Protein AF-A0A7C0WUK8-F1 (afdb_monomer)

Mean predicted aligned error: 5.9 Å

Radius of gyration: 14.59 Å; Cα contacts (8 Å, |Δi|>4): 20; chains: 1; bounding box: 38×24×34 Å

InterPro domains:
  IPR004919 GmrSD restriction endonucleases, N-terminal domain [PF03235] (12-62)

Secondary structure (DSSP, 8-state):
-PPPPPP---HHHHHHHHHTTSS---TTPPP----HHHHHHHHHHHHTT---PPPP----SS-----

Foldseek 3Di:
DDDDDADDDDPVRVVVCVQVQVDDDDPPDDDDPDDPVNVVVVVVCVVVVHDDDGDDDDDDPDRRDHD

Sequence (67 aa):
MNLPEPLSVTFSSLMSDIEKGNIKIPQFQRDFVWSKEKSAKLLDSIIKGYPIGTFILWKTKDELRAL

pLDDT: mean 86.56, std 10.23, range [53.19, 98.12]

Organism: NCBI:txid39841

Solvent-accessible surface area (backbone atoms only — not comparable to full-atom values): 4726 Å² total; per-residue (Å²): 134,86,74,84,76,88,77,93,71,53,72,68,57,54,48,51,32,41,75,70,29,78,42,77,84,60,91,85,57,75,78,91,80,76,49,72,70,57,53,50,52,52,51,51,35,57,76,70,67,48,91,73,87,82,86,87,82,83,89,71,93,67,84,59,77,65,132

Structure (mmCIF, N/CA/C/O backbone):
data_AF-A0A7C0WUK8-F1
#
_entry.id   AF-A0A7C0WUK8-F1
#
loop_
_atom_site.group_PDB
_atom_site.id
_atom_site.type_symbol
_atom_site.label_atom_id
_atom_site.label_alt_id
_atom_site.label_comp_id
_atom_site.label_asym_id
_atom_site.label_entity_id
_atom_site.label_seq_id
_atom_site.pdbx_PDB_ins_code
_atom_site.Cartn_x
_atom_site.Cartn_y
_atom_site.Cartn_z
_atom_site.occupancy
_atom_site.B_iso_or_equiv
_atom_site.auth_seq_id
_atom_site.auth_comp_id
_atom_site.auth_asym_id
_atom_site.auth_atom_id
_atom_site.pdbx_PDB_model_num
ATOM 1 N N . MET A 1 1 ? 24.397 -10.738 5.307 1.00 53.19 1 MET A N 1
ATOM 2 C CA . MET A 1 1 ? 23.394 -10.442 4.263 1.00 53.19 1 MET A CA 1
ATOM 3 C C . MET A 1 1 ? 22.790 -9.099 4.633 1.00 53.19 1 MET A C 1
ATOM 5 O O . MET A 1 1 ? 22.205 -9.016 5.703 1.00 53.19 1 MET A O 1
ATOM 9 N N . ASN A 1 2 ? 23.040 -8.040 3.860 1.00 74.44 2 ASN A N 1
ATOM 10 C CA . ASN A 1 2 ? 22.516 -6.709 4.186 1.00 74.44 2 ASN A CA 1
ATOM 11 C C . ASN A 1 2 ? 21.046 -6.662 3.769 1.00 74.44 2 ASN A C 1
ATOM 13 O O . ASN A 1 2 ? 20.739 -6.858 2.593 1.00 74.44 2 ASN A O 1
ATOM 17 N N . LEU A 1 3 ? 20.150 -6.475 4.737 1.00 69.00 3 LEU A N 1
ATOM 18 C CA . LEU A 1 3 ? 18.740 -6.239 4.454 1.00 69.00 3 LEU A CA 1
ATOM 19 C C . LEU A 1 3 ? 18.589 -4.818 3.892 1.00 69.00 3 LEU A C 1
ATOM 21 O O . LEU A 1 3 ? 19.287 -3.917 4.359 1.00 69.00 3 LEU A O 1
ATOM 25 N N . PRO A 1 4 ? 17.723 -4.600 2.890 1.00 73.44 4 PRO A N 1
ATOM 26 C CA . PRO A 1 4 ? 17.448 -3.257 2.406 1.00 73.44 4 PRO A CA 1
ATOM 27 C C . PRO A 1 4 ? 16.794 -2.429 3.518 1.00 73.44 4 PRO A C 1
ATOM 29 O O . PRO A 1 4 ? 15.896 -2.913 4.209 1.00 73.44 4 PRO A O 1
ATOM 32 N N . GLU A 1 5 ? 17.246 -1.188 3.689 1.00 77.94 5 GLU A N 1
ATOM 33 C CA . GLU A 1 5 ? 16.610 -0.268 4.629 1.00 77.94 5 GLU A CA 1
ATOM 34 C C . GLU A 1 5 ? 15.210 0.137 4.135 1.00 77.94 5 GLU A C 1
ATOM 36 O O . GLU A 1 5 ? 14.991 0.245 2.921 1.00 77.94 5 GLU A O 1
ATOM 41 N N . PRO A 1 6 ? 14.246 0.367 5.046 1.00 72.38 6 PRO A N 1
ATOM 42 C CA . PRO A 1 6 ? 12.921 0.842 4.673 1.00 72.38 6 PRO A CA 1
ATOM 43 C C . PRO A 1 6 ? 13.010 2.205 3.980 1.00 72.38 6 PRO A C 1
ATOM 45 O O . PRO A 1 6 ? 13.479 3.184 4.556 1.00 72.38 6 PRO A O 1
ATOM 48 N N . LEU A 1 7 ? 12.525 2.278 2.742 1.00 76.69 7 LEU A N 1
ATOM 49 C CA . LEU A 1 7 ? 12.433 3.537 2.012 1.00 76.69 7 LEU A CA 1
ATOM 50 C C . LEU A 1 7 ? 11.199 4.314 2.483 1.00 76.69 7 LEU A C 1
ATOM 52 O O . LEU A 1 7 ? 10.080 3.802 2.427 1.00 76.69 7 LEU A O 1
ATOM 56 N N . SER A 1 8 ? 11.393 5.564 2.906 1.00 80.94 8 SER A N 1
ATOM 57 C CA . SER A 1 8 ? 10.285 6.496 3.129 1.00 80.94 8 SER A CA 1
ATOM 58 C C . SER A 1 8 ? 9.882 7.111 1.791 1.00 80.94 8 SER A C 1
ATOM 60 O O . SER A 1 8 ? 10.547 8.012 1.281 1.00 80.94 8 SER A O 1
ATOM 62 N N . VAL A 1 9 ? 8.821 6.575 1.189 1.00 84.75 9 VAL A N 1
ATOM 63 C CA . VAL A 1 9 ? 8.276 7.043 -0.092 1.00 84.75 9 VAL A CA 1
ATOM 64 C C . VAL A 1 9 ? 6.926 7.699 0.166 1.00 84.75 9 VAL A C 1
ATOM 66 O O . VAL A 1 9 ? 6.078 7.143 0.866 1.00 84.75 9 VAL A O 1
ATOM 69 N N . THR A 1 10 ? 6.706 8.887 -0.398 1.00 89.06 10 THR A N 1
ATOM 70 C CA . THR A 1 10 ? 5.400 9.546 -0.311 1.00 89.06 10 THR A CA 1
ATOM 71 C C . THR A 1 10 ? 4.387 8.839 -1.204 1.00 89.06 10 THR A C 1
ATOM 73 O O . THR A 1 10 ? 4.723 8.312 -2.265 1.00 89.06 10 THR A O 1
ATOM 76 N N . PHE A 1 11 ? 3.113 8.887 -0.815 1.00 87.50 11 PHE A N 1
ATOM 77 C CA . PHE A 1 11 ? 2.031 8.336 -1.632 1.00 87.50 11 PHE A CA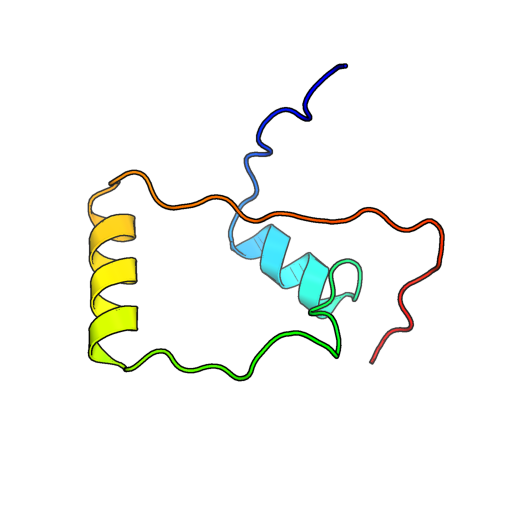 1
ATOM 78 C C . PHE A 1 11 ? 2.022 8.910 -3.061 1.00 87.50 11 PHE A C 1
ATOM 80 O O . PHE A 1 11 ? 1.852 8.168 -4.024 1.00 87.50 11 PHE A O 1
ATOM 87 N N . SER A 1 12 ? 2.265 10.217 -3.210 1.00 92.38 12 SER A N 1
ATOM 88 C CA . SER A 1 12 ? 2.310 10.881 -4.518 1.00 92.38 12 SER A CA 1
ATOM 89 C C . SER A 1 12 ? 3.463 10.395 -5.396 1.00 92.38 12 SER A C 1
ATOM 91 O O . SER A 1 12 ? 3.262 10.173 -6.588 1.00 92.38 12 SER A O 1
ATOM 93 N N . SER A 1 13 ? 4.653 10.189 -4.822 1.00 91.94 13 SER A N 1
ATOM 94 C CA . SER A 1 13 ? 5.794 9.643 -5.563 1.00 91.94 13 SER A CA 1
ATOM 95 C C . SER A 1 13 ? 5.511 8.217 -6.016 1.00 91.94 13 SER A C 1
ATOM 97 O O . SER A 1 13 ? 5.712 7.902 -7.185 1.00 91.94 13 SER A O 1
ATOM 99 N N . LEU A 1 14 ? 4.978 7.384 -5.115 1.00 89.88 14 LEU A N 1
ATOM 100 C CA . LEU A 1 14 ? 4.615 6.005 -5.426 1.00 89.88 14 LEU A CA 1
ATOM 101 C C . LEU A 1 14 ? 3.598 5.941 -6.570 1.00 89.88 14 LEU A C 1
ATOM 103 O O . LEU A 1 14 ? 3.771 5.150 -7.495 1.00 89.88 14 LEU A O 1
ATOM 107 N N . MET A 1 15 ? 2.564 6.787 -6.539 1.00 91.38 15 MET A N 1
ATOM 108 C CA . MET A 1 15 ? 1.590 6.823 -7.628 1.00 91.38 15 MET A CA 1
ATOM 109 C C . MET A 1 15 ? 2.194 7.300 -8.942 1.00 91.38 15 MET A C 1
ATOM 111 O O . MET A 1 15 ? 1.925 6.686 -9.970 1.00 91.38 15 MET A O 1
ATOM 115 N N . SER A 1 16 ? 3.060 8.317 -8.918 1.00 92.88 16 SER A N 1
ATOM 116 C CA . SER A 1 16 ? 3.744 8.771 -10.133 1.00 92.88 16 SER A CA 1
ATOM 117 C C . SER A 1 16 ? 4.595 7.663 -10.755 1.00 92.88 16 SER A C 1
ATOM 119 O O . SER A 1 16 ? 4.615 7.517 -11.974 1.00 92.88 16 SER A O 1
ATOM 121 N N . ASP A 1 17 ? 5.276 6.860 -9.938 1.00 90.50 17 ASP A N 1
ATOM 122 C CA . ASP A 1 17 ? 6.078 5.736 -10.421 1.00 90.50 17 ASP A CA 1
ATOM 123 C C . ASP A 1 17 ? 5.221 4.613 -11.014 1.00 90.50 17 ASP A C 1
ATOM 125 O O . ASP A 1 17 ? 5.626 3.988 -11.994 1.00 90.50 17 ASP A O 1
ATOM 129 N N . ILE A 1 18 ? 4.027 4.379 -10.467 1.00 89.25 18 ILE A N 1
ATOM 130 C CA . ILE A 1 18 ? 3.058 3.440 -11.044 1.00 89.25 18 ILE A CA 1
ATOM 131 C C . ILE A 1 18 ? 2.543 3.959 -12.393 1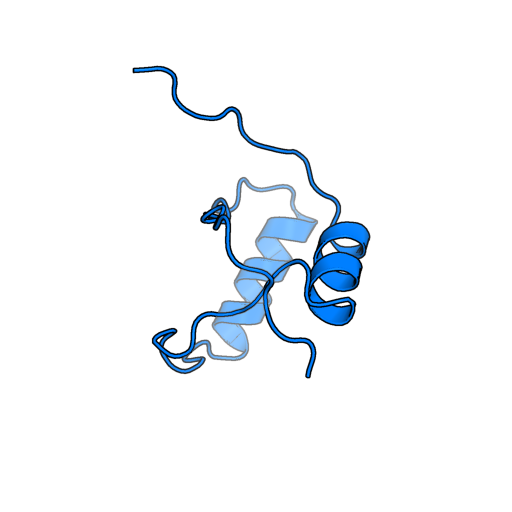.00 89.25 18 ILE A C 1
ATOM 133 O O . ILE A 1 18 ? 2.541 3.217 -13.373 1.00 89.25 18 ILE A O 1
ATOM 137 N N . GLU A 1 19 ? 2.154 5.232 -12.469 1.00 89.00 19 GLU A N 1
ATOM 138 C CA . GLU A 1 19 ? 1.646 5.867 -13.695 1.00 89.00 19 GLU A CA 1
ATOM 139 C C . GLU A 1 19 ? 2.696 5.911 -14.810 1.00 89.00 19 GLU A C 1
ATOM 141 O O . GLU A 1 19 ? 2.379 5.664 -15.971 1.00 89.00 19 GLU A O 1
ATOM 146 N N . LYS A 1 20 ? 3.962 6.168 -14.463 1.00 89.56 20 LYS A N 1
ATOM 147 C CA . LYS A 1 20 ? 5.095 6.140 -15.404 1.00 89.56 20 LYS A CA 1
ATOM 148 C C . LYS A 1 20 ? 5.512 4.724 -15.808 1.00 89.56 20 LYS A C 1
ATOM 150 O O . LYS A 1 20 ? 6.321 4.572 -16.718 1.00 89.56 20 LYS A O 1
ATOM 155 N N . GLY A 1 21 ? 5.005 3.693 -15.131 1.00 86.44 21 GLY A N 1
ATOM 156 C CA . GLY A 1 21 ? 5.386 2.299 -15.358 1.00 86.44 21 GLY A CA 1
ATOM 157 C C . GLY A 1 21 ? 6.716 1.882 -14.719 1.00 86.44 21 GLY A C 1
ATOM 158 O O . GLY A 1 21 ? 7.151 0.753 -14.942 1.00 86.44 21 GLY A O 1
ATOM 159 N N . ASN A 1 22 ? 7.330 2.736 -13.893 1.00 88.19 22 ASN A N 1
ATOM 160 C CA . ASN A 1 22 ? 8.526 2.412 -13.101 1.00 88.19 22 ASN A CA 1
ATOM 161 C C . ASN A 1 22 ? 8.236 1.328 -12.054 1.00 88.19 22 ASN A C 1
ATOM 163 O O . ASN A 1 22 ? 9.112 0.539 -11.700 1.00 88.19 22 ASN A O 1
ATOM 167 N N . ILE A 1 23 ? 7.003 1.302 -11.543 1.00 89.12 23 ILE A N 1
ATOM 168 C CA . ILE A 1 23 ? 6.493 0.278 -10.634 1.00 89.12 23 ILE A CA 1
ATOM 169 C C . ILE A 1 23 ? 5.283 -0.375 -11.288 1.00 89.12 23 ILE A C 1
ATOM 171 O O . ILE A 1 23 ? 4.398 0.297 -11.812 1.00 89.12 23 ILE A O 1
ATOM 175 N N . LYS A 1 24 ? 5.219 -1.706 -11.226 1.00 88.94 24 LYS A N 1
ATOM 176 C CA . LYS A 1 24 ? 4.084 -2.470 -11.738 1.00 88.94 24 LYS A CA 1
ATOM 177 C C . LYS A 1 24 ? 3.57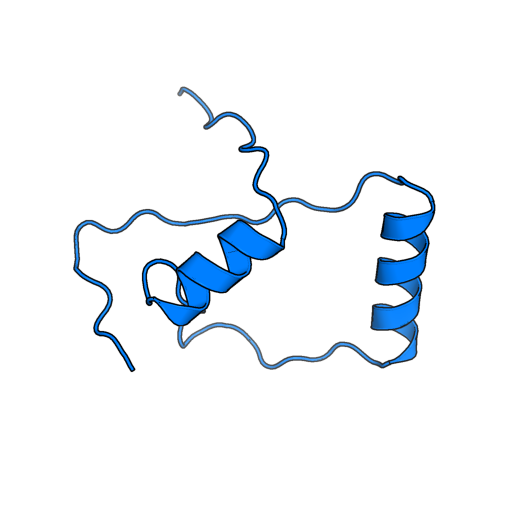3 -3.478 -10.734 1.00 88.94 24 LYS A C 1
ATOM 179 O O . LYS A 1 24 ? 4.344 -4.107 -10.013 1.00 88.94 24 LYS A O 1
ATOM 184 N N . ILE A 1 25 ? 2.258 -3.667 -10.760 1.00 89.12 25 ILE A N 1
ATOM 185 C CA . ILE A 1 25 ? 1.611 -4.791 -10.096 1.00 89.12 25 ILE A CA 1
ATOM 186 C C . ILE A 1 25 ? 1.876 -6.044 -10.948 1.00 89.12 25 ILE A C 1
ATOM 188 O O . ILE A 1 25 ? 1.577 -6.032 -12.146 1.00 89.12 25 ILE A O 1
ATOM 192 N N . PRO A 1 26 ? 2.453 -7.116 -10.378 1.00 88.12 26 PRO A N 1
ATOM 193 C CA . PRO A 1 26 ? 2.699 -8.346 -11.119 1.00 88.12 26 PRO A CA 1
ATOM 194 C C . PRO A 1 26 ? 1.402 -8.993 -11.612 1.00 88.12 26 PRO A C 1
ATOM 196 O O . PRO A 1 26 ? 0.388 -8.960 -10.922 1.00 88.12 26 PRO A O 1
ATOM 199 N N . GLN A 1 27 ? 1.450 -9.670 -12.763 1.00 87.50 27 GLN A N 1
ATOM 200 C CA . GLN A 1 27 ? 0.278 -10.369 -13.316 1.00 87.50 27 GLN A CA 1
ATOM 201 C C . GLN A 1 27 ? -0.240 -11.504 -12.421 1.00 87.50 27 GLN A C 1
ATOM 203 O O . GLN A 1 27 ? -1.410 -11.855 -12.491 1.00 87.50 27 GLN A O 1
ATOM 208 N N . PHE A 1 28 ? 0.619 -12.068 -11.570 1.00 89.75 28 PHE A N 1
ATOM 209 C CA . PHE A 1 28 ? 0.245 -13.095 -10.595 1.00 89.75 28 PHE A CA 1
ATOM 210 C C . PHE A 1 28 ? -0.293 -12.513 -9.275 1.00 89.75 28 PHE A C 1
ATOM 212 O O . PHE A 1 28 ? -0.540 -13.264 -8.329 1.00 89.75 28 PHE A O 1
ATOM 219 N N . GLN A 1 29 ? -0.439 -11.187 -9.162 1.00 92.31 29 GLN A N 1
ATOM 220 C CA . GLN A 1 29 ? -1.053 -10.571 -7.992 1.00 92.31 29 GLN A CA 1
ATOM 221 C C . GLN A 1 29 ? -2.503 -11.045 -7.887 1.00 92.31 29 GLN A C 1
ATOM 223 O O . GLN A 1 29 ? -3.283 -10.907 -8.823 1.00 92.31 29 GLN A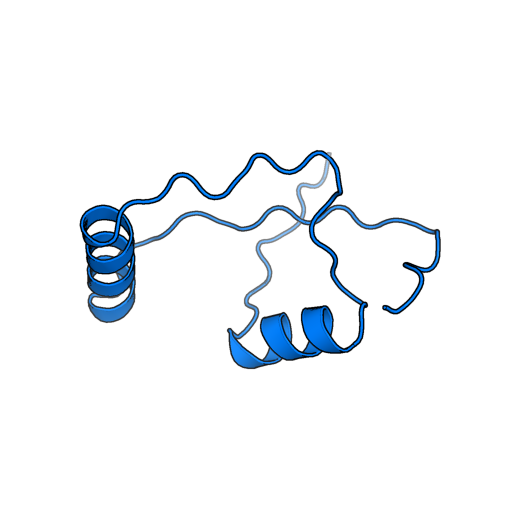 O 1
ATOM 228 N N . ARG A 1 30 ? -2.864 -11.585 -6.720 1.00 94.25 30 ARG A N 1
ATOM 229 C CA . ARG A 1 30 ? -4.243 -11.996 -6.445 1.00 94.25 30 ARG A CA 1
ATOM 230 C C . ARG A 1 30 ? -5.211 -10.832 -6.636 1.00 94.25 30 ARG A C 1
ATOM 232 O O . ARG A 1 30 ? -4.871 -9.687 -6.318 1.00 94.25 30 ARG A O 1
ATOM 239 N N . ASP A 1 31 ? -6.435 -11.169 -7.020 1.00 95.12 31 ASP A N 1
ATOM 240 C CA . ASP A 1 31 ? -7.517 -10.202 -7.116 1.00 95.12 31 ASP A CA 1
ATOM 241 C C . ASP A 1 31 ? -7.704 -9.419 -5.813 1.00 95.12 31 ASP A C 1
ATOM 243 O O . ASP A 1 31 ? -7.411 -9.875 -4.696 1.00 95.12 31 ASP A O 1
ATOM 247 N N . PHE A 1 32 ? -8.209 -8.200 -5.958 1.00 93.88 32 PHE A N 1
ATOM 248 C CA . PHE A 1 32 ? -8.513 -7.347 -4.826 1.00 93.88 32 PHE A CA 1
ATOM 249 C C . PHE A 1 32 ? -9.715 -7.902 -4.048 1.00 93.88 32 PHE A C 1
ATOM 251 O O . PHE A 1 32 ? -10.853 -7.834 -4.499 1.00 93.88 32 PHE A O 1
ATOM 258 N N . VAL 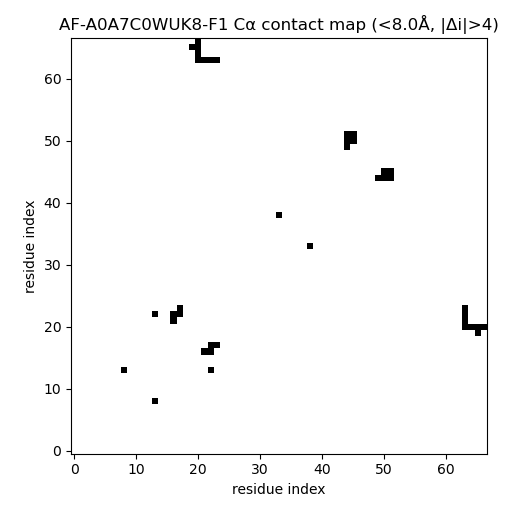A 1 33 ? -9.462 -8.431 -2.848 1.00 95.81 33 VAL A N 1
ATOM 259 C CA . VAL A 1 33 ? -10.495 -9.050 -1.986 1.00 95.81 33 VAL A CA 1
ATOM 260 C C . VAL A 1 33 ? -10.883 -8.206 -0.765 1.00 95.81 33 VAL A C 1
ATOM 262 O O . VAL A 1 33 ? -11.495 -8.705 0.182 1.00 95.81 33 VAL A O 1
ATOM 265 N N . TRP A 1 34 ? -10.452 -6.947 -0.703 1.00 96.38 34 TRP A N 1
ATOM 266 C CA . TRP A 1 34 ? -10.732 -6.094 0.451 1.00 96.38 34 TRP A CA 1
ATOM 267 C C . TRP A 1 34 ? -12.146 -5.521 0.367 1.00 96.38 34 TRP A C 1
ATOM 269 O O . TRP A 1 34 ? -12.521 -4.891 -0.619 1.00 96.38 34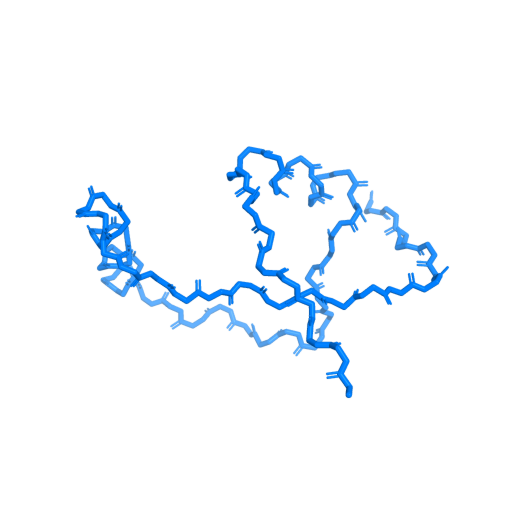 TRP A O 1
ATOM 279 N N . SER A 1 35 ? -12.927 -5.719 1.433 1.00 97.75 35 SER A N 1
ATOM 280 C CA . SER A 1 35 ? -14.231 -5.073 1.576 1.00 97.75 35 SER A CA 1
ATOM 281 C C . SER A 1 35 ? -14.067 -3.594 1.933 1.00 97.75 35 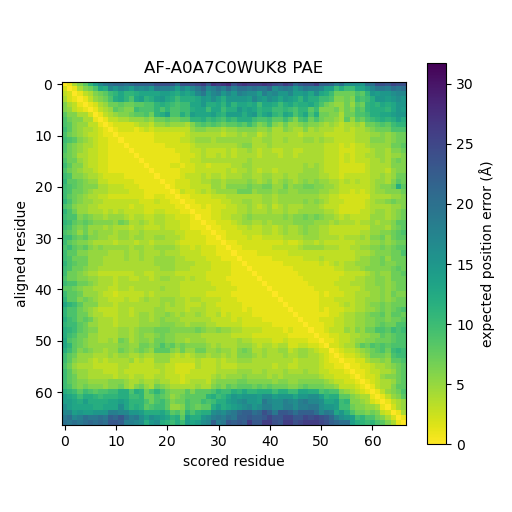SER A C 1
ATOM 283 O O . SER A 1 35 ? -13.021 -3.180 2.447 1.00 97.75 35 SER A O 1
ATOM 285 N N . LYS A 1 36 ? -15.115 -2.792 1.714 1.00 97.56 36 LYS A N 1
ATOM 286 C CA . LYS A 1 36 ? -15.107 -1.356 2.039 1.00 97.56 36 LYS A CA 1
ATOM 287 C C . LYS A 1 36 ? -14.784 -1.106 3.514 1.00 97.56 36 LYS A C 1
ATOM 289 O O . LYS A 1 36 ? -14.027 -0.195 3.829 1.00 97.56 36 LYS A O 1
ATOM 294 N N . GLU A 1 37 ? -15.287 -1.953 4.406 1.00 98.12 37 GLU A N 1
ATOM 295 C CA . GLU A 1 37 ? -15.071 -1.856 5.852 1.00 98.12 37 GLU A CA 1
ATOM 296 C C . GLU A 1 37 ? -13.603 -2.099 6.211 1.00 98.12 37 GLU A C 1
ATOM 298 O O . GLU A 1 37 ? -13.047 -1.399 7.057 1.00 98.12 37 GLU A O 1
ATOM 303 N N . LYS A 1 38 ? -12.946 -3.071 5.560 1.00 96.69 38 LYS A N 1
ATOM 304 C CA . LYS A 1 38 ? -11.512 -3.325 5.765 1.00 96.69 38 LYS A CA 1
ATOM 305 C C . LYS A 1 38 ? -10.678 -2.150 5.261 1.00 96.69 38 LYS A C 1
ATOM 307 O O . LYS A 1 38 ? -9.784 -1.701 5.975 1.00 96.69 38 LYS A O 1
ATOM 312 N N . SER A 1 39 ? -11.004 -1.617 4.084 1.00 96.31 39 SER A N 1
ATOM 313 C CA . SER A 1 39 ? -10.314 -0.455 3.512 1.00 96.31 39 SER A CA 1
ATOM 314 C C . SER A 1 39 ? -10.451 0.784 4.401 1.00 96.31 39 SER A C 1
ATOM 316 O O . SER A 1 39 ? -9.460 1.458 4.667 1.00 96.31 39 SER A O 1
ATOM 318 N N . ALA A 1 40 ? -11.648 1.042 4.936 1.00 97.19 40 ALA A N 1
ATOM 319 C CA . ALA A 1 40 ? -11.885 2.147 5.862 1.00 97.19 40 ALA A CA 1
ATOM 320 C C . ALA A 1 40 ? -11.068 2.012 7.158 1.00 97.19 40 ALA A C 1
ATOM 322 O O . ALA A 1 40 ? -10.489 2.992 7.618 1.00 97.19 40 ALA A O 1
ATOM 323 N N . LYS A 1 41 ? -10.951 0.799 7.719 1.00 96.38 41 LYS A N 1
ATOM 324 C CA . LYS A 1 41 ? -10.116 0.550 8.909 1.00 96.38 41 LYS A CA 1
ATOM 325 C C . LYS A 1 41 ? -8.631 0.819 8.662 1.00 96.38 41 LYS A C 1
ATOM 327 O O . LYS A 1 41 ? -7.953 1.314 9.553 1.00 96.38 41 LYS A O 1
ATOM 332 N N . LEU A 1 42 ? -8.122 0.511 7.469 1.00 94.62 42 LEU A N 1
ATOM 333 C CA . LEU A 1 42 ? -6.738 0.841 7.122 1.00 94.62 42 LEU A CA 1
ATOM 334 C C . LEU A 1 42 ? -6.529 2.359 7.045 1.00 94.62 42 LEU A C 1
ATOM 336 O O . LEU A 1 42 ? -5.548 2.860 7.587 1.00 94.62 42 LEU A O 1
ATOM 340 N N . LEU A 1 43 ? -7.458 3.087 6.419 1.00 94.44 43 LEU A N 1
ATOM 341 C CA . LEU A 1 43 ? -7.409 4.552 6.372 1.00 94.44 43 LEU A CA 1
ATOM 342 C C . LEU A 1 43 ? -7.464 5.170 7.776 1.00 94.44 43 LEU A C 1
ATOM 344 O O . LEU A 1 43 ? -6.708 6.095 8.057 1.00 94.44 43 LEU A O 1
ATOM 348 N N . ASP A 1 44 ? -8.294 4.629 8.670 1.00 96.88 44 ASP A N 1
ATOM 349 C CA . ASP A 1 44 ? -8.361 5.049 10.075 1.00 96.88 44 ASP A CA 1
ATOM 350 C C . ASP A 1 44 ? -7.006 4.889 10.789 1.00 96.88 44 ASP A C 1
ATOM 3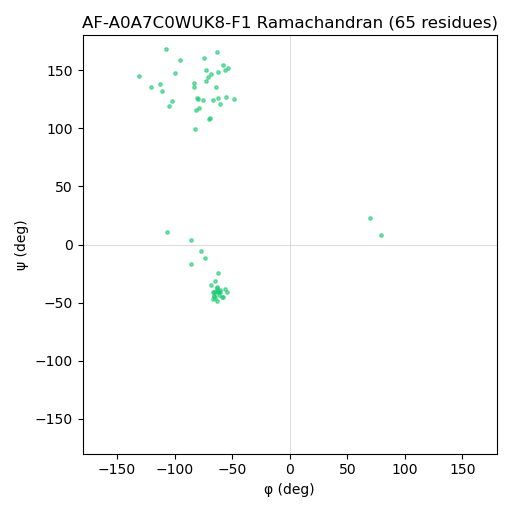52 O O . ASP A 1 44 ? -6.541 5.827 11.437 1.00 96.88 44 ASP A O 1
ATOM 356 N N . SER A 1 45 ? -6.314 3.758 10.601 1.00 95.94 45 SER A N 1
ATOM 357 C CA . SER A 1 45 ? -4.956 3.557 11.133 1.00 95.94 45 SER A CA 1
ATOM 358 C C . SER A 1 45 ? -3.947 4.564 10.581 1.00 95.94 45 SER A C 1
ATOM 360 O O . SER A 1 45 ? -3.126 5.073 11.341 1.00 95.94 45 SER A O 1
ATOM 362 N N . ILE A 1 46 ? -4.019 4.879 9.282 1.00 91.94 46 ILE A N 1
ATOM 363 C CA . ILE A 1 46 ? -3.133 5.862 8.639 1.00 91.94 46 ILE A CA 1
ATOM 364 C C . ILE A 1 46 ? -3.349 7.253 9.243 1.00 91.94 46 ILE A C 1
ATOM 366 O O . ILE A 1 46 ? -2.383 7.906 9.629 1.00 91.94 46 ILE A O 1
ATOM 370 N N . ILE A 1 47 ? -4.604 7.694 9.370 1.00 93.44 47 ILE A N 1
ATOM 371 C CA . ILE A 1 47 ? -4.950 9.015 9.920 1.00 93.44 47 ILE A CA 1
ATOM 372 C C . ILE A 1 47 ? -4.512 9.133 11.385 1.00 93.44 47 ILE A C 1
ATOM 374 O O . ILE A 1 47 ? -4.031 10.183 11.805 1.00 93.44 47 ILE A O 1
ATOM 378 N N . LYS A 1 48 ? -4.639 8.051 12.159 1.00 95.62 48 LYS A N 1
ATOM 379 C CA . LYS A 1 48 ? -4.205 7.989 13.564 1.00 95.62 48 LYS A CA 1
ATOM 380 C C . LYS A 1 48 ? -2.692 7.839 13.740 1.00 95.62 48 LYS A C 1
ATOM 382 O O . LYS A 1 48 ? -2.219 7.868 14.873 1.00 95.62 48 LYS A O 1
ATOM 387 N N . GLY A 1 49 ? -1.937 7.665 12.655 1.00 90.38 49 GLY A N 1
ATOM 388 C CA . GLY A 1 49 ? -0.489 7.470 12.702 1.00 90.38 49 GLY A CA 1
ATOM 389 C C . GLY A 1 49 ? -0.068 6.124 13.294 1.00 90.38 49 GLY A C 1
ATOM 390 O O . GLY A 1 49 ? 1.051 5.997 13.791 1.00 90.38 49 GLY A O 1
ATOM 391 N N . TYR A 1 50 ? -0.944 5.116 13.273 1.00 94.06 50 TYR A N 1
ATOM 392 C CA . TYR A 1 50 ? -0.561 3.773 13.693 1.00 94.06 50 TYR A CA 1
ATOM 393 C C . TYR A 1 50 ? 0.387 3.137 12.673 1.00 94.06 50 TYR A C 1
ATOM 395 O O . TYR A 1 50 ? 0.205 3.333 11.468 1.00 94.06 50 TYR A O 1
ATOM 403 N N . PRO A 1 51 ? 1.375 2.341 13.127 1.00 88.12 51 PRO A N 1
ATOM 404 C CA . PRO A 1 51 ? 2.232 1.595 12.222 1.00 88.12 51 PRO A CA 1
ATOM 405 C C . PRO A 1 51 ? 1.394 0.721 11.286 1.00 88.12 51 PRO A C 1
ATOM 407 O O . PRO A 1 51 ? 0.558 -0.069 11.729 1.00 88.12 51 PRO A O 1
ATOM 410 N N . ILE A 1 52 ? 1.633 0.864 9.986 1.00 88.94 52 ILE A N 1
ATOM 411 C CA . ILE A 1 52 ? 1.056 0.011 8.948 1.00 88.94 52 ILE A CA 1
ATOM 412 C C . ILE A 1 52 ? 2.133 -0.910 8.371 1.00 88.94 52 ILE A C 1
ATOM 414 O O . ILE A 1 52 ? 3.322 -0.746 8.638 1.00 88.94 52 ILE A O 1
ATOM 418 N N . GLY A 1 53 ? 1.707 -1.906 7.593 1.00 84.44 53 GLY A N 1
ATOM 419 C CA . GLY A 1 53 ? 2.630 -2.803 6.902 1.00 84.44 53 GLY A CA 1
ATOM 420 C C . GLY A 1 53 ? 3.504 -2.084 5.868 1.00 84.44 53 GLY A C 1
ATOM 421 O O . GLY A 1 53 ? 3.214 -0.967 5.445 1.00 84.44 53 GLY A O 1
ATOM 422 N N . THR A 1 54 ? 4.557 -2.770 5.429 1.00 86.06 54 THR A N 1
ATOM 423 C CA . THR A 1 54 ? 5.510 -2.277 4.426 1.00 86.06 54 THR A CA 1
ATOM 424 C C . THR A 1 54 ? 5.189 -2.851 3.045 1.00 86.06 54 THR A C 1
ATOM 426 O O . THR A 1 54 ? 4.745 -3.994 2.928 1.00 86.06 54 THR A O 1
ATOM 429 N N . PHE A 1 55 ? 5.456 -2.085 1.986 1.00 86.56 55 PHE A N 1
ATOM 430 C CA . PHE A 1 55 ? 5.449 -2.604 0.619 1.00 86.56 55 PHE A CA 1
ATOM 431 C C . PHE A 1 55 ? 6.779 -3.281 0.287 1.00 86.56 55 PHE A C 1
ATOM 433 O O . PHE A 1 55 ? 7.847 -2.745 0.573 1.00 86.56 55 PHE A O 1
ATOM 440 N N . ILE A 1 56 ? 6.718 -4.448 -0.353 1.00 87.19 56 ILE A N 1
ATOM 441 C CA . ILE A 1 56 ? 7.903 -5.152 -0.849 1.00 87.19 56 ILE A CA 1
ATOM 442 C C . ILE A 1 56 ? 7.990 -4.914 -2.352 1.00 87.19 56 ILE A C 1
ATOM 444 O O . ILE A 1 56 ? 7.052 -5.217 -3.087 1.00 87.19 56 ILE A O 1
ATOM 448 N N . LEU A 1 57 ? 9.124 -4.382 -2.799 1.00 87.38 57 LEU A N 1
ATOM 449 C CA . LEU A 1 57 ? 9.410 -4.145 -4.208 1.00 87.38 57 LEU A CA 1
ATOM 450 C C . LEU A 1 57 ? 10.532 -5.075 -4.665 1.00 87.38 57 LEU A C 1
ATOM 452 O O . LEU A 1 57 ? 11.532 -5.252 -3.968 1.00 87.38 57 LEU A O 1
ATOM 456 N N . TRP A 1 58 ? 10.378 -5.643 -5.858 1.00 86.31 58 TRP A N 1
ATOM 457 C CA . TRP A 1 58 ? 11.428 -6.408 -6.516 1.00 86.31 58 TRP A CA 1
ATOM 458 C C . TRP A 1 58 ? 12.031 -5.579 -7.647 1.00 86.31 58 TRP A C 1
ATOM 460 O O . TRP A 1 58 ? 11.339 -5.189 -8.585 1.00 86.31 58 TRP A O 1
ATOM 470 N N . LYS A 1 59 ? 13.336 -5.307 -7.554 1.00 85.19 59 LYS A N 1
ATOM 471 C CA . LYS A 1 59 ? 14.078 -4.621 -8.610 1.00 85.19 59 LYS A CA 1
ATOM 472 C C . LYS A 1 59 ? 14.466 -5.622 -9.696 1.00 85.19 59 LYS A C 1
ATOM 474 O O . LYS A 1 59 ? 15.264 -6.525 -9.444 1.00 85.1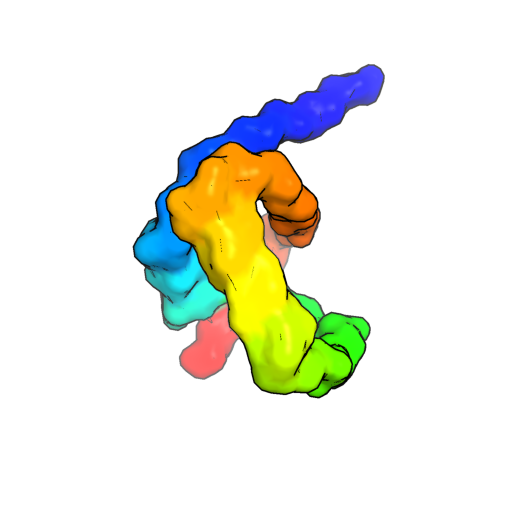9 59 LYS A O 1
ATOM 479 N N . THR A 1 60 ? 13.931 -5.429 -10.897 1.00 82.94 60 THR A N 1
ATOM 480 C CA . THR A 1 60 ? 14.335 -6.168 -12.099 1.00 82.94 60 THR A CA 1
ATOM 481 C C . THR A 1 60 ? 15.379 -5.382 -12.903 1.00 82.94 60 THR A C 1
ATOM 483 O O . THR A 1 60 ? 15.530 -4.171 -12.728 1.00 82.94 60 THR A O 1
ATOM 486 N N . LYS A 1 61 ? 16.143 -6.087 -13.744 1.00 80.94 61 LYS A N 1
ATOM 487 C CA . LYS A 1 61 ? 17.028 -5.486 -14.757 1.00 80.94 61 LYS A CA 1
ATOM 488 C C . LYS A 1 61 ? 16.290 -5.188 -16.063 1.00 80.94 61 LYS A C 1
ATOM 490 O O . LYS A 1 61 ? 16.808 -4.433 -16.877 1.00 80.94 61 LYS A O 1
ATOM 495 N N . ASP A 1 62 ? 15.124 -5.796 -16.251 1.00 77.25 62 ASP A N 1
ATOM 496 C CA . ASP A 1 62 ? 14.327 -5.651 -17.459 1.00 77.25 62 ASP A CA 1
ATOM 497 C C . ASP A 1 62 ? 13.488 -4.377 -17.388 1.00 77.25 62 ASP A C 1
ATOM 499 O O . ASP A 1 62 ? 12.900 -4.063 -16.349 1.00 77.25 62 ASP A O 1
ATOM 503 N N . GLU A 1 63 ? 13.393 -3.658 -18.504 1.00 70.19 63 GLU A N 1
ATOM 504 C CA . GLU A 1 63 ? 12.462 -2.541 -18.597 1.00 70.19 63 GLU A CA 1
ATOM 505 C C . GLU A 1 63 ? 11.023 -3.055 -18.534 1.00 70.19 63 GLU A C 1
ATOM 507 O O . GLU A 1 63 ? 10.579 -3.907 -19.313 1.00 70.19 63 GLU A O 1
ATOM 512 N N . LEU A 1 64 ? 10.271 -2.517 -17.578 1.00 71.38 64 LEU A N 1
ATOM 513 C CA . LEU A 1 64 ? 8.847 -2.766 -17.465 1.00 71.38 64 LEU A CA 1
ATOM 514 C C . LEU A 1 64 ? 8.161 -2.056 -18.639 1.00 71.38 64 LEU A C 1
ATOM 516 O O . LEU A 1 64 ? 8.079 -0.833 -18.656 1.00 71.38 64 LEU A O 1
ATOM 520 N N . ARG A 1 65 ? 7.667 -2.811 -19.632 1.00 64.69 65 ARG A N 1
ATOM 521 C CA . ARG A 1 65 ? 6.927 -2.248 -20.783 1.00 64.69 65 ARG A CA 1
ATOM 522 C C . ARG A 1 65 ? 5.852 -1.282 -20.298 1.00 64.69 65 ARG A C 1
ATOM 524 O O . ARG A 1 65 ? 5.032 -1.725 -19.509 1.00 64.69 65 ARG A O 1
ATOM 531 N N . ALA A 1 66 ? 5.800 -0.031 -20.747 1.00 58.38 66 ALA A N 1
ATOM 532 C CA . ALA A 1 66 ? 4.682 0.864 -20.422 1.00 58.38 66 ALA A CA 1
ATOM 533 C C . ALA A 1 66 ? 3.333 0.263 -20.885 1.00 58.38 66 ALA A C 1
ATOM 535 O O . ALA A 1 66 ? 3.316 -0.617 -21.750 1.00 58.38 66 ALA A O 1
ATOM 536 N N . LEU A 1 67 ? 2.230 0.657 -20.235 1.00 55.16 67 LEU A N 1
ATOM 537 C CA . LEU A 1 67 ? 0.879 0.377 -20.746 1.00 55.16 67 LEU A CA 1
ATOM 538 C C . LEU A 1 67 ? 0.574 1.293 -21.933 1.00 55.16 67 LEU A C 1
ATOM 540 O O . LEU A 1 67 ? 1.012 2.462 -21.877 1.00 55.16 67 LEU A O 1
#